Protein AF-A0A1Y1W650-F1 (afdb_monomer)

Foldseek 3Di:
DLQVVLVVCCVQQNLLVSLLVLLVQLLVLLVLVVPPDDDPVNVVVSCVSNVSSVVSNLVSQLRNQCVVVHVVCSVVSNVVVVVVVVVCCVVLVVVLVCCCVPVVVVPRSVSSSVVVSVVSVVVSVVSVVVCCVVDVDPGDRD

Solvent-accessible surface area (backbone atoms only — not comparable to full-atom values): 7534 Å² total; per-residue (Å²): 110,29,48,60,56,39,53,56,40,21,74,75,63,33,33,59,56,36,36,52,53,32,42,45,52,29,27,55,40,49,52,56,74,69,48,92,77,75,43,72,67,56,52,52,54,35,52,54,52,33,51,29,22,56,54,20,40,61,64,26,49,45,49,32,46,28,72,72,68,36,74,94,42,33,69,59,52,44,48,50,52,56,50,49,50,56,53,48,48,66,51,48,54,58,50,42,50,49,42,21,51,72,76,20,70,67,75,41,58,63,64,39,53,50,52,52,35,51,52,37,44,50,51,40,50,51,53,50,51,50,46,51,70,77,32,89,55,95,72,74,79,129

Secondary structure (DSSP, 8-state):
-HHHHHHHHHHHH-HHHHHHHHHHHHHHHHHHTT-S---HHHHHHHHHHHHHHHHHHHHHHHHHHHHHH-GGGHHHHHHHHHHHHHHHHHHHHHHHHHHHHHTSTTT--HHHHHHHHHHHHHHHHHHHHHHHHH-SSS----

Sequence (142 aa):
MGQFVAGYAADVVGPVNSLLLFTFISTLSNAILFVPTLTFHSLLAYACLCGMSIGAADPLAVMAGVTQFGRSRAASTTGMMYGSVGFLVLITAPSARVVLSTIGGGENYRPVYVMIVVMFAMSTLFLLALRLRISRQLVVRA

Organism: NCBI:txid61395

InterPro domains:
  IPR020846 Major facilitator superfamily domain [PS50850] (1-142)
  IPR036259 MFS transporter superfamily [G3DSA:1.20.1250.20] (1-137)
  IPR036259 MFS transporter superfamily [SSF103473] (2-134)

Mean predicted aligned error: 5.9 Å

Structure (mmCIF, N/CA/C/O backbone):
data_AF-A0A1Y1W650-F1
#
_entry.id   AF-A0A1Y1W650-F1
#
loop_
_atom_site.group_PDB
_atom_site.id
_atom_site.type_symbol
_atom_site.label_atom_id
_atom_site.label_alt_id
_atom_site.label_comp_id
_atom_site.label_asym_id
_atom_site.label_entity_id
_atom_site.label_seq_id
_atom_site.pdbx_PDB_ins_code
_atom_site.Cartn_x
_atom_site.Cartn_y
_atom_site.Cartn_z
_atom_site.occupancy
_atom_site.B_iso_or_equiv
_atom_site.auth_seq_id
_atom_site.auth_comp_id
_atom_site.auth_asym_id
_atom_site.auth_atom_id
_atom_site.pdbx_PDB_model_num
ATOM 1 N N . MET A 1 1 ? -16.090 0.912 -7.184 1.00 70.88 1 MET A N 1
ATOM 2 C CA . MET A 1 1 ? -16.203 -0.538 -6.894 1.00 70.88 1 MET A CA 1
ATOM 3 C C . MET A 1 1 ? -15.349 -0.944 -5.695 1.00 70.88 1 MET A C 1
ATOM 5 O O . MET A 1 1 ? -15.933 -1.381 -4.716 1.00 70.88 1 MET A O 1
ATOM 9 N N . GLY A 1 2 ? -14.022 -0.730 -5.707 1.00 80.56 2 GLY A N 1
ATOM 10 C CA . GLY A 1 2 ? -13.128 -1.140 -4.603 1.00 80.56 2 GLY A CA 1
ATOM 11 C C . GLY A 1 2 ? -13.570 -0.690 -3.202 1.00 80.56 2 GLY A C 1
ATOM 12 O O . GLY A 1 2 ? -13.583 -1.498 -2.285 1.00 80.56 2 GLY A O 1
ATOM 13 N N . GLN A 1 3 ? -14.053 0.548 -3.059 1.00 87.00 3 GLN A N 1
ATOM 14 C CA . GLN A 1 3 ? -14.547 1.086 -1.782 1.00 87.00 3 GLN A CA 1
ATOM 15 C C . GLN A 1 3 ? -15.745 0.318 -1.194 1.00 87.00 3 GLN A C 1
ATOM 17 O O . GLN A 1 3 ? -15.802 0.109 0.014 1.00 87.00 3 GLN A O 1
ATOM 22 N N . PHE A 1 4 ? -16.685 -0.137 -2.031 1.00 88.31 4 PHE A N 1
ATOM 23 C CA . PHE A 1 4 ? -17.846 -0.906 -1.566 1.00 88.31 4 PHE A CA 1
ATOM 24 C C . PHE A 1 4 ? -17.439 -2.308 -1.110 1.00 88.31 4 PHE A C 1
ATOM 26 O O . PHE A 1 4 ? -17.867 -2.761 -0.052 1.00 88.31 4 PHE A O 1
ATOM 33 N N . VAL A 1 5 ? -16.565 -2.968 -1.880 1.00 86.81 5 VAL A N 1
ATOM 34 C CA . VAL A 1 5 ? -16.021 -4.289 -1.523 1.00 86.81 5 VAL A CA 1
ATOM 35 C C . VAL A 1 5 ? -15.213 -4.199 -0.230 1.00 86.81 5 VAL A C 1
ATOM 37 O O . VAL A 1 5 ? -15.315 -5.071 0.626 1.00 86.81 5 VAL A O 1
ATOM 40 N N . ALA A 1 6 ? -14.451 -3.119 -0.064 1.00 88.31 6 ALA A N 1
ATOM 41 C CA . ALA A 1 6 ? -13.685 -2.836 1.138 1.00 88.31 6 ALA A CA 1
ATOM 42 C C . ALA A 1 6 ? -14.573 -2.647 2.372 1.00 88.31 6 ALA A C 1
ATOM 44 O O . ALA A 1 6 ? -14.274 -3.217 3.416 1.00 88.31 6 ALA A O 1
ATOM 45 N N . GLY A 1 7 ? -15.672 -1.894 2.243 1.00 88.12 7 GLY A N 1
ATOM 46 C CA . GLY A 1 7 ? -16.657 -1.730 3.314 1.00 88.12 7 GLY A CA 1
ATOM 47 C C . GLY A 1 7 ? -17.262 -3.066 3.737 1.00 88.12 7 GLY A C 1
ATOM 48 O O . GLY A 1 7 ? -17.187 -3.428 4.905 1.00 88.12 7 GLY A O 1
ATOM 49 N N . TYR A 1 8 ? -17.737 -3.858 2.772 1.00 90.44 8 TYR A N 1
ATOM 50 C CA . TYR A 1 8 ? -18.289 -5.183 3.059 1.00 90.44 8 TYR A CA 1
ATOM 51 C C . TYR A 1 8 ? -17.256 -6.128 3.700 1.00 90.44 8 TYR A C 1
ATOM 53 O O . TYR A 1 8 ? -17.554 -6.824 4.667 1.00 90.44 8 TYR A O 1
ATOM 61 N N . ALA A 1 9 ? -16.013 -6.136 3.207 1.00 87.62 9 ALA A N 1
ATOM 62 C CA . ALA A 1 9 ? -14.937 -6.926 3.803 1.00 87.62 9 ALA A CA 1
ATOM 63 C C . ALA A 1 9 ? -14.616 -6.478 5.240 1.00 87.62 9 ALA A C 1
ATOM 65 O O . ALA A 1 9 ? -14.382 -7.325 6.108 1.00 87.62 9 ALA A O 1
ATOM 66 N N . ALA A 1 10 ? -14.645 -5.167 5.506 1.00 89.69 10 ALA A N 1
ATOM 67 C CA . ALA A 1 10 ? -14.428 -4.611 6.837 1.00 89.69 10 ALA A CA 1
ATOM 68 C C . ALA A 1 10 ? -15.505 -5.050 7.831 1.00 89.69 10 ALA A C 1
ATOM 70 O O . ALA A 1 10 ? -15.161 -5.314 8.982 1.00 89.69 10 ALA A O 1
ATOM 71 N N . ASP A 1 11 ? -16.754 -5.186 7.388 1.00 90.50 11 ASP A N 1
ATOM 72 C CA . ASP A 1 11 ? -17.851 -5.676 8.226 1.00 90.50 11 ASP A CA 1
ATOM 73 C C . ASP A 1 11 ? -17.679 -7.161 8.591 1.00 90.50 11 ASP A C 1
ATOM 75 O O . ASP A 1 11 ? -18.004 -7.563 9.706 1.00 90.50 11 ASP A O 1
ATOM 79 N N . VAL A 1 12 ? -17.123 -7.980 7.687 1.00 91.38 12 VAL A N 1
ATOM 80 C CA . VAL A 1 12 ? -16.956 -9.433 7.901 1.00 91.38 12 VAL A CA 1
ATOM 81 C C . VAL A 1 12 ? -15.678 -9.779 8.673 1.00 91.38 12 VAL A C 1
ATOM 83 O O . VAL A 1 12 ? -15.701 -10.611 9.577 1.0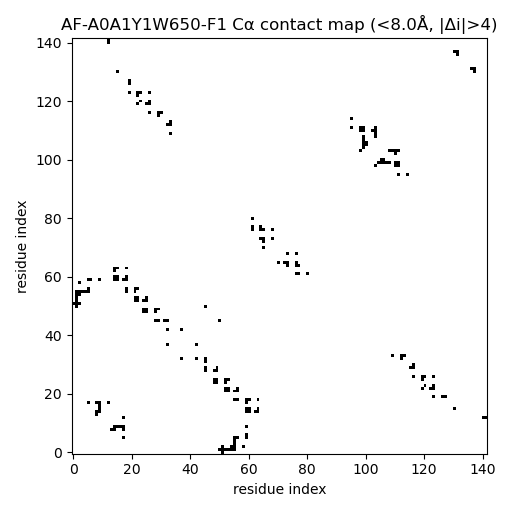0 91.38 12 VAL A O 1
ATOM 86 N N . VAL A 1 13 ? -14.537 -9.188 8.305 1.00 88.31 13 VAL A N 1
ATOM 87 C CA . VAL A 1 13 ? -13.201 -9.587 8.806 1.00 88.31 13 VAL A CA 1
ATOM 88 C C . VAL A 1 13 ? -12.605 -8.540 9.757 1.00 88.31 13 VAL A C 1
ATOM 90 O O . VAL A 1 13 ? -11.582 -8.778 10.408 1.00 88.31 13 VAL A O 1
ATOM 93 N N . GLY 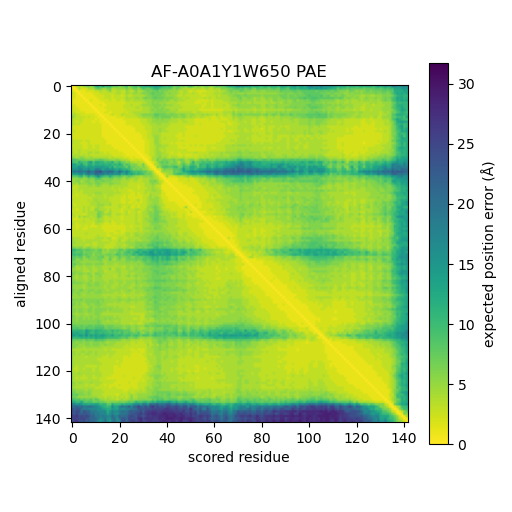A 1 14 ? -13.229 -7.368 9.848 1.00 89.06 14 GLY A N 1
ATOM 94 C CA . GLY A 1 14 ? -12.728 -6.202 10.561 1.00 89.06 14 GLY A CA 1
ATOM 95 C C . GLY A 1 14 ? -11.914 -5.264 9.655 1.00 89.06 14 GLY A C 1
ATOM 96 O O . GLY A 1 14 ? -11.258 -5.708 8.702 1.00 89.06 14 GLY A O 1
ATOM 97 N N . PRO A 1 15 ? -11.888 -3.955 9.964 1.00 88.75 15 PRO A N 1
ATOM 98 C CA . PRO A 1 15 ? -11.264 -2.942 9.112 1.00 88.75 15 PRO A CA 1
ATOM 99 C C . PRO A 1 15 ? -9.744 -3.111 8.998 1.00 88.75 15 PRO A C 1
ATOM 101 O O . PRO A 1 15 ? -9.186 -2.949 7.919 1.00 88.75 15 PRO A O 1
ATOM 104 N N . VAL A 1 16 ? -9.066 -3.507 10.083 1.00 87.56 16 VAL A N 1
ATOM 105 C CA . VAL A 1 16 ? -7.600 -3.685 10.101 1.00 87.56 16 VAL A CA 1
ATOM 106 C C . VAL A 1 16 ? -7.159 -4.894 9.269 1.00 87.56 16 VAL A C 1
ATOM 108 O O . VAL A 1 16 ? -6.193 -4.807 8.516 1.00 87.56 16 VAL A O 1
ATOM 111 N N . ASN A 1 17 ? -7.864 -6.023 9.388 1.00 89.38 17 ASN A N 1
ATOM 112 C CA . ASN A 1 17 ? -7.555 -7.225 8.609 1.00 89.38 17 ASN A CA 1
ATOM 113 C C . ASN A 1 17 ? -7.843 -7.000 7.121 1.00 89.38 17 ASN A C 1
ATOM 115 O O . ASN A 1 17 ? -7.057 -7.412 6.271 1.00 89.38 17 ASN A O 1
ATOM 119 N N . SER A 1 18 ? -8.941 -6.304 6.818 1.00 91.06 18 SER A N 1
ATOM 120 C CA . SER A 1 18 ? -9.290 -5.926 5.449 1.00 91.06 18 SER A CA 1
ATOM 121 C C . SER A 1 18 ? -8.240 -4.999 4.852 1.00 91.06 18 SER A C 1
ATOM 123 O O . SER A 1 18 ? -7.784 -5.245 3.740 1.00 91.06 18 SER A O 1
ATOM 125 N N . LEU A 1 19 ? -7.780 -3.994 5.607 1.00 90.88 19 LEU A N 1
ATOM 126 C CA . LEU A 1 19 ? -6.694 -3.111 5.181 1.00 90.88 19 LEU A CA 1
ATOM 127 C C . LEU A 1 19 ? -5.443 -3.919 4.817 1.00 90.88 19 LEU A C 1
ATOM 129 O O . LEU A 1 19 ? -4.924 -3.762 3.719 1.00 90.88 19 LEU A O 1
ATOM 133 N N . LEU A 1 20 ? -5.014 -4.838 5.688 1.00 91.19 20 LEU A N 1
ATOM 134 C CA . LEU A 1 20 ? -3.848 -5.690 5.441 1.00 91.19 20 LEU A CA 1
ATOM 135 C C . LEU A 1 20 ? -4.016 -6.546 4.178 1.00 91.19 20 LEU A C 1
ATOM 137 O O . LEU A 1 20 ? -3.096 -6.618 3.364 1.00 91.19 20 LEU A O 1
ATOM 141 N N . LEU A 1 21 ? -5.189 -7.155 3.988 1.00 91.75 21 LEU A N 1
ATOM 142 C CA . LEU A 1 21 ? -5.491 -7.987 2.822 1.00 91.75 21 LEU A CA 1
ATOM 143 C C . LEU A 1 21 ? -5.443 -7.173 1.523 1.00 91.75 21 LEU A C 1
ATOM 145 O O . LEU A 1 21 ? -4.783 -7.583 0.569 1.00 91.75 21 LEU A O 1
ATOM 149 N N . PHE A 1 22 ? -6.074 -5.998 1.486 1.00 92.19 22 PHE A N 1
ATOM 150 C CA . PHE A 1 22 ? -6.051 -5.134 0.305 1.00 92.19 22 PHE A CA 1
ATOM 151 C C . PHE A 1 22 ? -4.661 -4.553 0.032 1.00 92.19 22 PHE A C 1
ATOM 153 O O . PHE A 1 22 ? -4.255 -4.495 -1.129 1.00 92.19 22 PHE A O 1
ATOM 160 N N . THR A 1 23 ? -3.892 -4.186 1.062 1.00 91.56 23 THR A N 1
ATOM 161 C CA . THR A 1 23 ? -2.498 -3.752 0.882 1.00 91.56 23 THR A CA 1
ATOM 162 C C . THR A 1 23 ? -1.633 -4.890 0.343 1.00 91.56 23 THR A C 1
ATOM 164 O O . THR A 1 23 ? -0.861 -4.667 -0.586 1.00 91.56 23 THR A O 1
ATOM 167 N N . PHE A 1 24 ? -1.805 -6.121 0.831 1.00 91.69 24 PHE A N 1
ATOM 168 C CA . PHE A 1 24 ? -1.086 -7.290 0.317 1.00 91.69 24 PHE A CA 1
ATOM 169 C C . PHE A 1 24 ? -1.434 -7.589 -1.149 1.00 91.69 24 PHE A C 1
ATOM 171 O O . PHE A 1 24 ? -0.531 -7.774 -1.965 1.00 91.69 24 PHE A O 1
ATO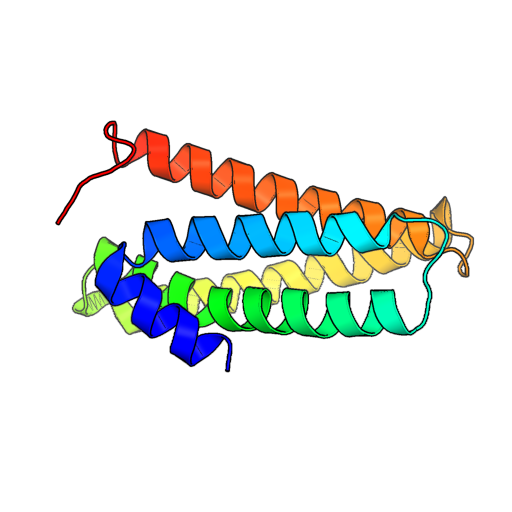M 178 N N . ILE A 1 25 ? -2.722 -7.554 -1.515 1.00 91.94 25 ILE A N 1
ATOM 179 C CA . ILE A 1 25 ? -3.165 -7.687 -2.914 1.00 91.94 25 ILE A CA 1
ATOM 180 C C . ILE A 1 25 ? -2.574 -6.571 -3.777 1.00 91.94 25 ILE A C 1
ATOM 182 O O . ILE A 1 25 ? -2.125 -6.837 -4.891 1.00 91.94 25 ILE A O 1
ATOM 186 N N . SER A 1 26 ? -2.523 -5.337 -3.269 1.00 90.44 26 SER A N 1
ATOM 187 C CA . SER A 1 26 ? -1.904 -4.211 -3.972 1.00 90.44 26 SER A CA 1
ATOM 188 C C . SER A 1 26 ? -0.416 -4.458 -4.215 1.00 90.44 26 SER A C 1
ATOM 190 O O . SER A 1 26 ? 0.066 -4.250 -5.327 1.00 90.44 26 SER A O 1
ATOM 192 N N . THR A 1 27 ? 0.314 -4.956 -3.216 1.00 91.25 27 THR A N 1
ATOM 193 C CA . THR A 1 27 ? 1.738 -5.301 -3.336 1.00 91.25 27 THR A CA 1
ATOM 194 C C . THR A 1 27 ? 1.962 -6.390 -4.384 1.00 91.25 27 THR A C 1
ATOM 196 O O . THR A 1 27 ? 2.801 -6.220 -5.268 1.00 91.25 27 THR A O 1
ATOM 199 N N . LEU A 1 28 ? 1.176 -7.473 -4.346 1.00 90.31 28 LEU A N 1
ATOM 200 C CA . LEU A 1 28 ? 1.241 -8.539 -5.351 1.00 90.31 28 LEU A CA 1
ATOM 201 C C . LEU A 1 28 ? 0.909 -8.020 -6.753 1.00 90.31 28 LEU A C 1
ATOM 203 O O . LEU A 1 28 ? 1.607 -8.344 -7.709 1.00 90.31 28 LEU A O 1
ATOM 207 N N . SER A 1 29 ? -0.107 -7.166 -6.873 1.00 89.69 29 SER A N 1
ATOM 208 C CA . SER A 1 29 ? -0.504 -6.570 -8.152 1.00 89.69 29 SER A CA 1
ATOM 209 C C . SER A 1 29 ? 0.600 -5.684 -8.728 1.00 89.69 29 SER A C 1
ATOM 211 O O . SER A 1 29 ? 0.879 -5.746 -9.921 1.00 89.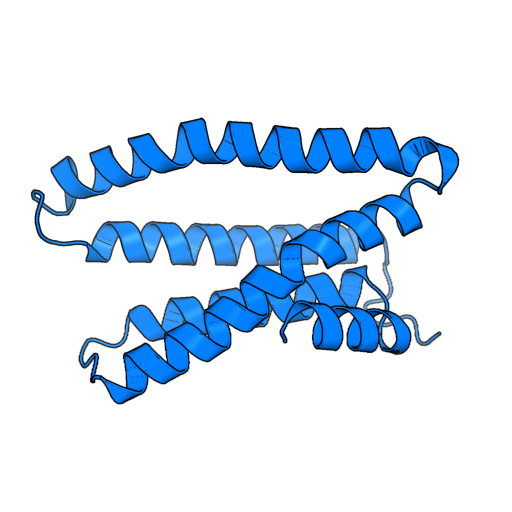69 29 SER A O 1
ATOM 213 N N . ASN A 1 30 ? 1.285 -4.904 -7.888 1.00 87.88 30 ASN A N 1
ATOM 214 C CA . ASN A 1 30 ? 2.429 -4.097 -8.315 1.00 87.88 30 ASN A CA 1
ATOM 215 C C . ASN A 1 30 ? 3.646 -4.958 -8.688 1.00 87.88 30 ASN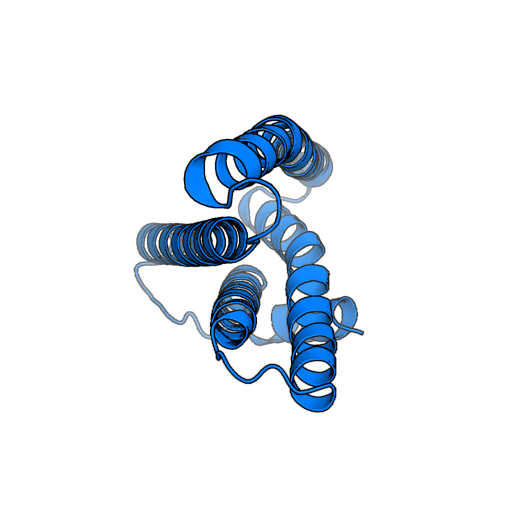 A C 1
ATOM 217 O O . ASN A 1 30 ? 4.400 -4.578 -9.578 1.00 87.88 30 ASN A O 1
ATOM 221 N N . ALA A 1 31 ? 3.822 -6.138 -8.089 1.00 86.25 31 ALA A N 1
ATOM 222 C CA . ALA A 1 31 ? 4.877 -7.066 -8.495 1.00 86.25 31 ALA A CA 1
ATOM 223 C C . ALA A 1 31 ? 4.658 -7.632 -9.916 1.00 86.25 31 ALA A C 1
ATOM 225 O O . ALA A 1 31 ? 5.631 -7.919 -10.611 1.00 86.25 31 ALA A O 1
ATOM 226 N N . ILE A 1 32 ? 3.406 -7.722 -10.392 1.00 80.38 32 ILE A N 1
ATOM 227 C CA . ILE A 1 32 ? 3.080 -8.163 -11.765 1.00 80.38 32 ILE A CA 1
ATOM 228 C C . ILE A 1 32 ? 3.649 -7.198 -12.818 1.00 80.38 32 ILE A C 1
ATOM 230 O O . ILE A 1 32 ? 4.028 -7.641 -13.901 1.00 80.38 32 ILE A O 1
ATOM 234 N N . LEU A 1 33 ? 3.800 -5.903 -12.504 1.00 70.56 33 LEU A N 1
ATOM 235 C CA . LEU A 1 33 ? 4.432 -4.933 -13.413 1.00 70.56 33 LEU A CA 1
ATOM 236 C C . LEU A 1 33 ? 5.896 -5.263 -13.735 1.00 70.56 33 LEU A C 1
ATOM 238 O O . LEU A 1 33 ? 6.449 -4.722 -14.691 1.00 70.56 33 LEU A O 1
ATOM 242 N N . PHE A 1 34 ? 6.531 -6.143 -12.959 1.00 70.50 34 PHE A N 1
ATOM 243 C CA . PHE A 1 34 ? 7.902 -6.575 -13.201 1.00 70.50 34 PHE A CA 1
ATOM 244 C C . PHE A 1 34 ? 8.016 -7.667 -14.274 1.00 70.50 34 PHE A C 1
ATOM 246 O O . PHE A 1 34 ? 9.127 -8.005 -14.685 1.00 70.50 34 PHE A O 1
ATOM 253 N N . VAL A 1 35 ? 6.893 -8.220 -14.750 1.00 69.69 35 VAL A N 1
ATOM 254 C CA . VAL A 1 35 ? 6.901 -9.230 -15.811 1.00 69.69 35 VAL A CA 1
ATOM 255 C C . VAL A 1 35 ? 7.339 -8.561 -17.124 1.00 69.69 35 VAL A C 1
ATOM 257 O O . VAL A 1 35 ? 6.643 -7.678 -17.619 1.00 69.69 35 VAL A O 1
ATOM 260 N N . PRO A 1 36 ? 8.477 -8.966 -17.723 1.00 60.31 36 PRO A N 1
ATOM 261 C CA . PRO A 1 36 ? 9.088 -8.261 -18.855 1.00 60.31 36 PRO A CA 1
ATOM 262 C C . PRO A 1 36 ? 8.248 -8.282 -20.143 1.00 60.31 36 PRO A C 1
ATOM 264 O O . PRO A 1 36 ? 8.546 -7.543 -21.077 1.00 60.31 36 PRO A O 1
ATOM 267 N N . THR A 1 37 ? 7.187 -9.087 -20.195 1.00 62.50 37 THR A N 1
ATOM 268 C CA . THR A 1 37 ? 6.238 -9.174 -21.308 1.00 62.50 37 THR A CA 1
ATOM 269 C C . THR A 1 37 ? 4.905 -8.523 -20.930 1.00 62.50 37 THR A C 1
ATOM 271 O O . THR A 1 37 ? 3.901 -9.209 -20.722 1.00 62.50 37 THR A O 1
ATOM 274 N N . LEU A 1 38 ? 4.887 -7.194 -20.819 1.00 68.94 38 LEU A N 1
ATOM 275 C CA . LEU A 1 38 ? 3.649 -6.442 -20.601 1.00 68.94 38 LEU A CA 1
ATOM 276 C C . LEU A 1 38 ? 2.825 -6.433 -21.893 1.00 68.94 38 LEU A C 1
ATOM 278 O O . LEU A 1 38 ? 3.038 -5.631 -22.797 1.00 68.94 38 LEU A O 1
ATOM 282 N N . THR A 1 39 ? 1.876 -7.357 -21.988 1.00 84.88 39 THR A N 1
ATOM 283 C CA . THR A 1 39 ? 0.819 -7.317 -23.002 1.00 84.88 39 THR A CA 1
ATOM 284 C C . THR A 1 39 ? -0.284 -6.353 -22.562 1.00 84.88 39 THR A C 1
ATOM 286 O O . THR A 1 39 ? -0.487 -6.139 -21.364 1.00 84.88 39 THR A O 1
ATOM 289 N N . PHE A 1 40 ? -1.054 -5.809 -23.505 1.00 84.69 40 PHE A N 1
ATOM 290 C CA . PHE A 1 40 ? -2.209 -4.954 -23.193 1.00 84.69 40 PHE A CA 1
ATOM 291 C C . PHE A 1 40 ? -3.155 -5.588 -22.154 1.00 84.69 40 PHE A C 1
ATOM 293 O O . PHE A 1 40 ? -3.575 -4.932 -21.205 1.00 84.69 40 PHE A O 1
ATOM 300 N N . HIS A 1 41 ? -3.404 -6.896 -22.270 1.00 86.44 41 HIS A N 1
ATOM 301 C CA . HIS A 1 41 ? -4.224 -7.657 -21.324 1.00 86.44 41 HIS A CA 1
ATOM 302 C C . HIS A 1 41 ? -3.650 -7.655 -19.900 1.00 86.44 41 HIS A C 1
ATOM 304 O O . HIS A 1 41 ? -4.398 -7.491 -18.938 1.00 86.44 41 HIS A O 1
ATOM 310 N N . SER A 1 42 ? -2.327 -7.790 -19.752 1.00 83.75 42 SER A N 1
ATOM 311 C CA . SER A 1 42 ? -1.671 -7.742 -18.438 1.00 83.75 42 SER A CA 1
ATOM 312 C C . SER A 1 42 ? -1.748 -6.355 -17.791 1.00 83.75 42 SER A C 1
ATOM 314 O O . SER A 1 42 ? -1.979 -6.258 -16.588 1.00 83.75 42 SER A O 1
ATOM 316 N N . LEU A 1 43 ? -1.654 -5.285 -18.588 1.00 84.56 43 LEU A N 1
ATOM 317 C CA . LEU A 1 43 ? -1.822 -3.908 -18.114 1.00 84.56 43 LEU A CA 1
ATOM 318 C C . LEU A 1 43 ? -3.266 -3.619 -17.695 1.00 84.56 43 LEU A C 1
ATOM 320 O O . LEU A 1 43 ? -3.484 -2.967 -16.676 1.00 84.56 43 LEU A O 1
ATOM 324 N N . LEU A 1 44 ? -4.248 -4.137 -18.438 1.00 88.31 44 LEU A N 1
ATOM 325 C CA . LEU A 1 44 ? -5.661 -4.008 -18.087 1.00 88.31 44 LEU A CA 1
ATOM 326 C C . LEU A 1 44 ? -5.978 -4.739 -16.775 1.00 88.31 44 LEU A C 1
ATOM 328 O O . LEU A 1 44 ? -6.578 -4.156 -15.873 1.00 88.31 44 LEU A O 1
ATOM 332 N N . ALA A 1 45 ? -5.522 -5.988 -16.638 1.00 86.44 45 ALA A N 1
ATOM 333 C CA . ALA A 1 45 ? -5.684 -6.762 -15.410 1.00 86.44 45 ALA A CA 1
ATOM 334 C C . ALA A 1 45 ? -5.013 -6.070 -14.212 1.00 86.44 45 ALA A C 1
ATOM 336 O O . ALA A 1 45 ? -5.620 -5.955 -13.145 1.00 86.44 45 ALA A O 1
ATOM 337 N N . TYR A 1 46 ? -3.801 -5.542 -14.409 1.00 87.44 46 TYR A N 1
ATOM 338 C CA . TYR A 1 46 ? -3.105 -4.727 -13.417 1.00 87.44 46 TYR A CA 1
ATOM 339 C C . TYR A 1 46 ? -3.927 -3.498 -13.009 1.00 87.44 46 TYR A C 1
ATOM 341 O O . TYR A 1 46 ? -4.140 -3.283 -11.818 1.00 87.44 46 TYR A O 1
ATOM 349 N N . ALA A 1 47 ? -4.424 -2.713 -13.968 1.00 88.50 47 ALA A N 1
ATOM 350 C CA . ALA A 1 47 ? -5.184 -1.497 -13.686 1.00 88.50 47 ALA A CA 1
ATOM 351 C C . ALA A 1 47 ? -6.462 -1.792 -12.887 1.00 88.50 47 ALA A C 1
ATOM 353 O O . ALA A 1 47 ? -6.778 -1.068 -11.942 1.00 88.50 47 ALA A O 1
ATOM 354 N N . CYS A 1 48 ? -7.165 -2.881 -13.209 1.00 89.19 48 CYS A N 1
ATOM 355 C CA . CYS A 1 48 ? -8.339 -3.314 -12.458 1.00 89.19 48 CYS A CA 1
ATOM 356 C C . CYS A 1 48 ? -7.983 -3.736 -11.026 1.00 89.19 48 CYS A C 1
ATOM 358 O O . CYS A 1 48 ? -8.605 -3.252 -10.080 1.00 89.19 48 CYS A O 1
ATOM 360 N N . LEU A 1 49 ? -6.988 -4.610 -10.850 1.00 88.44 49 LEU A N 1
ATOM 361 C CA . LEU A 1 49 ? -6.595 -5.113 -9.529 1.00 88.44 49 LEU A CA 1
ATOM 362 C C . LEU A 1 49 ? -6.033 -4.000 -8.642 1.00 88.44 49 LEU A C 1
ATOM 364 O O . LEU A 1 49 ? -6.522 -3.793 -7.533 1.00 88.44 49 LEU A O 1
ATOM 368 N N . CYS A 1 50 ? -5.066 -3.247 -9.164 1.00 88.00 50 CYS A N 1
ATOM 369 C CA . CYS A 1 50 ? -4.407 -2.152 -8.463 1.00 88.00 50 CYS A CA 1
ATOM 370 C C . CYS A 1 50 ? -5.386 -1.004 -8.169 1.00 88.00 50 CYS A C 1
ATOM 372 O O . CYS A 1 50 ? -5.427 -0.484 -7.055 1.00 88.00 50 CYS A O 1
ATOM 374 N N . GLY A 1 51 ? -6.247 -0.647 -9.129 1.00 87.50 51 GLY A N 1
ATOM 375 C CA . GLY A 1 51 ? -7.262 0.391 -8.942 1.00 87.50 51 GLY A CA 1
ATOM 376 C C . GLY A 1 51 ? -8.287 0.028 -7.865 1.00 87.50 51 GLY A C 1
ATOM 377 O O . GLY A 1 51 ? -8.667 0.877 -7.057 1.00 87.50 51 GLY A O 1
ATOM 378 N N . MET A 1 52 ? -8.705 -1.240 -7.799 1.00 88.69 52 MET A N 1
ATOM 379 C CA . MET A 1 52 ? -9.587 -1.713 -6.730 1.00 88.69 52 MET A CA 1
ATOM 380 C C . MET A 1 52 ? -8.890 -1.727 -5.367 1.00 88.69 52 MET A C 1
ATOM 382 O O . MET A 1 52 ? -9.496 -1.285 -4.391 1.00 88.69 52 MET A O 1
ATOM 386 N N . SER A 1 53 ? -7.645 -2.206 -5.289 1.00 88.50 53 SER A N 1
ATOM 387 C CA . SER A 1 53 ? -6.922 -2.341 -4.020 1.00 88.50 53 SER A CA 1
ATOM 388 C C . SER A 1 53 ? -6.484 -1.003 -3.434 1.00 88.50 53 SER A C 1
ATOM 390 O O . SER A 1 53 ? -6.659 -0.780 -2.238 1.00 88.50 53 SER A O 1
ATOM 392 N N . ILE A 1 54 ? -5.971 -0.088 -4.259 1.00 87.19 54 ILE A N 1
ATOM 393 C CA . ILE A 1 54 ? -5.583 1.256 -3.810 1.00 87.19 54 ILE A CA 1
ATOM 394 C C . ILE A 1 54 ? -6.828 2.046 -3.404 1.00 87.19 54 ILE A C 1
ATOM 396 O O . ILE A 1 54 ? -6.858 2.618 -2.319 1.00 87.19 54 ILE A O 1
ATOM 400 N N . GLY A 1 55 ? -7.895 2.002 -4.210 1.00 86.31 55 GLY A N 1
ATOM 401 C CA . GLY A 1 55 ? -9.146 2.693 -3.885 1.00 86.31 55 GLY A CA 1
ATOM 402 C C . GLY A 1 55 ? -9.830 2.181 -2.610 1.00 86.31 55 GLY A C 1
ATOM 403 O O . GLY A 1 55 ? -10.636 2.900 -2.024 1.00 86.31 55 GLY A O 1
ATOM 404 N N . ALA A 1 56 ? -9.524 0.955 -2.177 1.00 88.31 56 ALA A N 1
ATOM 405 C CA . ALA A 1 56 ? -9.984 0.379 -0.916 1.00 88.31 56 ALA A CA 1
ATOM 406 C C . ALA A 1 56 ? -9.160 0.838 0.302 1.00 88.31 56 ALA A C 1
ATOM 408 O O . ALA A 1 56 ? -9.702 0.906 1.404 1.00 88.31 56 ALA A O 1
ATOM 409 N N . ALA A 1 57 ? -7.872 1.147 0.125 1.00 87.00 57 ALA A N 1
ATOM 410 C CA . ALA A 1 57 ? -6.947 1.400 1.229 1.00 87.00 57 ALA A CA 1
ATOM 411 C C . ALA A 1 57 ? -7.285 2.678 2.015 1.00 87.00 57 ALA A C 1
ATOM 413 O O . ALA A 1 57 ? -7.292 2.643 3.244 1.00 87.00 57 ALA A O 1
ATOM 414 N N . ASP A 1 58 ? -7.630 3.769 1.327 1.00 86.56 58 ASP A N 1
ATOM 415 C CA . ASP A 1 58 ? -7.920 5.066 1.955 1.00 86.56 58 ASP A CA 1
ATOM 416 C C . ASP A 1 58 ? -9.084 5.011 2.965 1.00 86.56 58 ASP A C 1
ATOM 418 O O . ASP A 1 58 ? -8.879 5.340 4.140 1.00 86.56 58 ASP A O 1
ATOM 422 N N . PRO A 1 59 ? -10.302 4.558 2.593 1.00 88.75 59 PRO A N 1
ATOM 423 C CA . PRO A 1 59 ? -11.407 4.492 3.548 1.00 88.75 59 PRO A CA 1
ATOM 424 C C . PRO A 1 59 ? -11.167 3.448 4.644 1.00 88.75 59 PRO A C 1
ATOM 426 O O . PRO A 1 59 ? -11.581 3.661 5.785 1.00 88.75 59 PRO A O 1
ATOM 429 N N . LEU A 1 60 ? -10.481 2.341 4.338 1.00 89.00 60 LEU A N 1
ATOM 430 C CA . LEU A 1 60 ? -10.144 1.318 5.330 1.00 89.00 60 LEU A CA 1
ATOM 431 C C . LEU A 1 60 ? -9.149 1.827 6.369 1.00 89.00 60 LEU A C 1
ATOM 433 O O . LEU A 1 60 ? -9.310 1.522 7.548 1.00 89.00 60 LEU A O 1
ATOM 437 N N . ALA A 1 61 ? -8.153 2.616 5.961 1.00 87.44 61 ALA A N 1
ATOM 438 C CA . ALA A 1 61 ? -7.200 3.230 6.876 1.00 87.44 61 ALA A CA 1
ATOM 439 C C . ALA A 1 61 ? -7.924 4.165 7.848 1.00 87.44 61 ALA A C 1
ATOM 441 O O . ALA A 1 61 ? -7.760 4.032 9.062 1.00 87.44 61 ALA A O 1
ATOM 442 N N . VAL A 1 62 ? -8.808 5.029 7.337 1.00 88.56 62 VAL A N 1
ATOM 443 C CA . VAL A 1 62 ? -9.615 5.928 8.174 1.00 88.56 62 VAL A CA 1
ATOM 444 C C . VAL A 1 62 ? -10.508 5.133 9.127 1.00 88.56 62 VAL A C 1
ATOM 446 O O . VAL A 1 62 ? -10.493 5.389 10.330 1.00 88.56 62 VAL A O 1
ATOM 449 N N . MET A 1 63 ? -11.234 4.125 8.639 1.00 87.56 63 MET A N 1
ATOM 450 C CA . MET A 1 63 ? -12.085 3.281 9.485 1.00 87.56 63 MET A CA 1
ATOM 451 C C . MET A 1 63 ? -11.284 2.519 10.550 1.00 87.56 63 MET A C 1
ATOM 453 O O . MET A 1 63 ? -11.685 2.482 11.715 1.00 87.56 63 MET A O 1
ATOM 457 N N . ALA A 1 64 ? -10.126 1.960 10.200 1.00 87.06 64 ALA A N 1
ATOM 458 C CA . ALA A 1 64 ? -9.221 1.318 11.151 1.00 87.06 64 ALA A CA 1
ATOM 459 C C . ALA A 1 64 ? -8.739 2.307 12.227 1.00 87.06 64 ALA A C 1
ATOM 461 O O . ALA A 1 64 ? -8.745 1.983 13.412 1.00 87.06 64 ALA A O 1
ATOM 462 N N . GLY A 1 65 ? -8.404 3.540 11.842 1.00 85.12 65 GLY A N 1
ATOM 463 C CA . GLY A 1 65 ? -8.038 4.596 12.783 1.00 85.12 65 GLY A CA 1
ATOM 464 C C . GLY A 1 65 ? -9.184 4.966 13.727 1.00 85.12 65 GLY A C 1
ATOM 465 O O . GLY A 1 65 ? -9.005 4.992 14.943 1.00 85.12 65 GLY A O 1
ATOM 466 N N . VAL A 1 66 ? -10.384 5.203 13.198 1.00 86.81 66 VAL A N 1
ATOM 467 C CA . VAL A 1 66 ? -11.560 5.575 14.005 1.00 86.81 66 VAL A CA 1
ATOM 468 C C . VAL A 1 66 ? -11.966 4.455 14.965 1.00 86.81 66 VAL A C 1
ATOM 470 O O . VAL A 1 66 ? -12.319 4.732 16.113 1.00 86.81 66 VAL A O 1
ATOM 473 N N . THR A 1 67 ? -11.899 3.195 14.528 1.00 85.81 67 THR A N 1
ATOM 474 C CA . THR A 1 67 ? -12.209 2.041 15.389 1.00 85.81 67 THR A CA 1
ATOM 475 C C . THR A 1 67 ? -11.188 1.844 16.510 1.00 85.81 67 THR A C 1
ATOM 477 O O . THR A 1 67 ? -11.576 1.414 17.592 1.00 85.81 67 THR A O 1
ATOM 480 N N . GLN A 1 68 ? -9.919 2.211 16.307 1.00 84.69 68 GLN A N 1
ATOM 481 C CA . GLN A 1 68 ? -8.876 2.099 17.334 1.00 84.69 68 GLN A CA 1
ATOM 482 C C . GLN A 1 68 ? -8.818 3.293 18.296 1.00 84.69 68 GLN A C 1
ATOM 484 O O . GLN A 1 68 ? -8.611 3.103 19.492 1.00 84.69 68 GLN A O 1
ATOM 489 N N . PHE A 1 69 ? -8.992 4.523 17.802 1.00 84.44 69 PHE A N 1
ATOM 490 C CA . PHE A 1 69 ? -8.825 5.750 18.599 1.00 84.44 69 PHE A CA 1
ATOM 491 C C . PHE A 1 69 ? -10.138 6.342 19.131 1.00 84.44 69 PHE A C 1
ATOM 493 O O . PHE A 1 69 ? -10.114 7.311 19.893 1.00 84.44 69 PHE A O 1
ATOM 500 N N . GLY A 1 70 ? -11.278 5.757 18.758 1.00 84.19 70 GLY A N 1
ATOM 501 C CA . GLY A 1 70 ? -12.606 6.189 19.177 1.00 84.19 70 GLY A CA 1
ATOM 502 C C . GLY A 1 70 ? -13.190 7.310 18.310 1.00 84.19 70 GLY A C 1
ATOM 503 O O . GLY A 1 70 ? -12.487 8.132 17.718 1.00 84.19 70 GLY A O 1
ATOM 504 N N . ARG A 1 71 ? -14.527 7.369 18.258 1.00 85.44 71 ARG A N 1
ATOM 505 C CA . ARG A 1 71 ? -15.273 8.293 17.381 1.00 85.44 71 ARG A CA 1
ATOM 506 C C . ARG A 1 71 ? -15.045 9.773 17.702 1.00 85.44 71 ARG A C 1
ATOM 508 O O . ARG A 1 71 ? -15.090 10.593 16.792 1.00 85.44 71 ARG A O 1
ATOM 515 N N . SER A 1 72 ? -14.747 10.119 18.957 1.00 87.75 72 SER A N 1
ATOM 516 C CA . SER A 1 72 ? -14.496 11.509 19.373 1.00 87.75 72 SER A CA 1
ATOM 517 C C . SER A 1 72 ? -13.245 12.119 18.733 1.00 87.75 72 SER A C 1
ATOM 519 O O . SER A 1 72 ? -13.148 13.339 18.628 1.00 87.75 72 SER A O 1
ATOM 521 N N . ARG A 1 73 ? -12.302 11.288 18.266 1.00 85.06 73 ARG A N 1
ATOM 522 C CA . ARG A 1 73 ? -11.063 11.724 17.603 1.00 85.06 73 ARG A CA 1
ATOM 523 C C . ARG A 1 73 ? -11.068 11.500 16.093 1.00 85.06 73 ARG A C 1
ATOM 525 O O . ARG A 1 73 ? -10.059 11.764 15.448 1.00 85.06 73 ARG A O 1
ATOM 532 N N . ALA A 1 74 ? -12.194 11.085 15.510 1.00 84.38 74 ALA A N 1
ATOM 533 C CA . ALA A 1 74 ? -12.270 10.694 14.105 1.00 84.38 74 ALA A CA 1
ATOM 534 C C . ALA A 1 74 ? -11.781 11.785 13.138 1.00 84.38 74 ALA A C 1
ATOM 536 O O . ALA A 1 74 ? -10.990 11.497 12.241 1.00 84.38 74 ALA A O 1
ATOM 537 N N . ALA A 1 75 ? -12.188 13.040 13.353 1.00 87.69 75 ALA A N 1
ATOM 538 C CA . ALA A 1 75 ? -11.756 14.165 12.523 1.00 87.69 75 ALA A CA 1
ATOM 539 C C . ALA A 1 75 ? -10.237 14.402 12.610 1.00 87.69 75 ALA A C 1
ATOM 541 O O . ALA A 1 75 ? -9.579 14.580 11.588 1.00 87.69 75 ALA A O 1
ATOM 542 N N . SER A 1 76 ? -9.667 14.330 13.818 1.00 90.06 76 SER A N 1
ATOM 543 C CA . SER A 1 76 ? -8.225 14.492 14.037 1.00 90.06 76 SER A CA 1
ATOM 544 C C . SER A 1 76 ? -7.425 13.346 13.413 1.00 90.06 76 SER A C 1
ATOM 546 O O . SER A 1 76 ? -6.462 13.599 12.693 1.00 90.06 76 SER A O 1
ATOM 548 N N . THR A 1 77 ? -7.849 12.094 13.608 1.00 86.25 77 THR A N 1
ATOM 549 C CA . THR A 1 77 ? -7.200 10.916 13.010 1.00 86.25 77 THR A CA 1
ATOM 550 C C . THR A 1 77 ? -7.235 10.969 11.485 1.00 86.25 77 THR A C 1
ATOM 552 O O . THR A 1 77 ? -6.216 10.737 10.840 1.00 86.25 77 THR A O 1
ATOM 555 N N . THR A 1 78 ? -8.378 11.343 10.910 1.00 88.69 78 THR A N 1
ATOM 556 C CA . THR A 1 78 ? -8.538 11.499 9.457 1.00 88.69 78 THR A CA 1
ATOM 557 C C . THR A 1 78 ? -7.638 12.613 8.922 1.00 88.69 78 THR A C 1
ATOM 559 O O . THR A 1 78 ? -6.938 12.420 7.930 1.00 88.69 78 THR A O 1
ATOM 562 N N . GLY A 1 79 ? -7.593 13.759 9.611 1.00 89.50 79 GLY A N 1
ATOM 563 C CA . GLY A 1 79 ? -6.716 14.874 9.255 1.00 89.50 79 GLY A CA 1
ATOM 564 C C . GLY A 1 79 ? -5.233 14.499 9.295 1.00 89.50 79 GLY A C 1
ATOM 565 O O . GLY A 1 79 ? -4.499 14.822 8.366 1.00 89.50 79 GLY A O 1
ATOM 566 N N . MET A 1 80 ? -4.796 13.753 10.316 1.00 89.50 80 MET A N 1
ATOM 567 C CA . MET A 1 80 ? -3.419 13.251 10.395 1.00 89.50 80 MET A CA 1
ATOM 568 C C . MET A 1 80 ? -3.092 12.277 9.260 1.00 89.50 80 MET A C 1
ATOM 570 O O . MET A 1 80 ? -2.016 12.376 8.675 1.00 89.50 80 MET A O 1
ATOM 574 N N . MET A 1 81 ? -4.013 11.372 8.911 1.00 87.75 81 MET A N 1
ATOM 575 C CA . MET A 1 81 ? -3.828 10.444 7.790 1.00 87.75 81 MET A CA 1
ATOM 576 C C . MET A 1 81 ? -3.641 11.189 6.468 1.00 87.75 81 MET A C 1
ATOM 578 O O . MET A 1 81 ? -2.604 11.022 5.829 1.00 87.75 81 MET A O 1
ATOM 582 N N . TYR A 1 82 ? -4.564 12.075 6.088 1.00 89.31 82 TYR A N 1
ATOM 583 C CA . TYR A 1 82 ? -4.417 12.841 4.844 1.00 89.31 82 TYR A CA 1
ATOM 584 C C . TYR A 1 82 ? -3.215 13.792 4.869 1.00 89.31 82 TYR A C 1
ATOM 586 O O . TYR A 1 82 ? -2.530 13.936 3.856 1.00 89.31 82 TYR A O 1
ATOM 594 N N . GLY A 1 83 ? -2.899 14.384 6.024 1.00 91.31 83 GLY A N 1
ATOM 595 C CA . GLY A 1 83 ? -1.689 15.188 6.199 1.00 91.31 83 GLY A CA 1
ATOM 596 C C . GLY A 1 83 ? -0.416 14.378 5.939 1.00 91.31 83 GLY A C 1
ATOM 597 O O . GLY A 1 83 ? 0.463 14.823 5.200 1.00 91.31 83 GLY A O 1
ATOM 598 N N . SER A 1 84 ? -0.342 13.154 6.474 1.00 88.81 84 SER A N 1
ATOM 599 C CA . SER A 1 84 ? 0.785 12.247 6.229 1.00 88.81 84 SER A CA 1
ATOM 600 C C . SER A 1 84 ? 0.906 11.833 4.763 1.00 88.81 84 SER A C 1
ATOM 602 O O . SER A 1 84 ? 2.018 11.791 4.242 1.00 88.81 84 SER A O 1
ATOM 604 N N . VAL A 1 85 ? -0.216 11.610 4.068 1.00 88.38 85 VAL A N 1
ATOM 605 C CA . VAL A 1 85 ? -0.220 11.301 2.630 1.00 88.38 85 VAL A CA 1
ATOM 606 C C . VAL A 1 85 ? 0.360 12.471 1.839 1.00 88.38 85 VAL A C 1
ATOM 608 O O . VAL A 1 85 ? 1.256 12.269 1.022 1.00 88.38 85 VAL A O 1
ATOM 611 N N . GLY A 1 86 ? -0.081 13.700 2.121 1.00 89.38 86 GLY A N 1
ATOM 612 C CA . GLY A 1 86 ? 0.446 14.897 1.462 1.00 89.38 86 GLY A CA 1
ATOM 613 C C . GLY A 1 86 ? 1.956 15.055 1.658 1.00 89.38 86 GLY A C 1
ATOM 614 O O . GLY A 1 86 ? 2.694 15.271 0.696 1.00 89.38 86 GLY A O 1
ATOM 615 N N . PHE A 1 87 ? 2.435 14.865 2.889 1.00 92.25 87 PHE A N 1
ATOM 616 C CA . PHE A 1 87 ? 3.865 14.902 3.197 1.00 92.25 87 PHE A CA 1
ATOM 617 C C . PHE A 1 87 ? 4.656 13.805 2.467 1.00 92.25 87 PHE A C 1
ATOM 619 O O . PHE A 1 87 ? 5.716 14.070 1.900 1.00 92.25 87 PHE A O 1
ATOM 626 N N . LEU A 1 88 ? 4.130 12.579 2.419 1.00 89.56 88 LEU A N 1
ATOM 627 C CA . LEU A 1 88 ? 4.769 11.469 1.712 1.00 89.56 88 LEU A CA 1
ATOM 628 C C . LEU A 1 88 ? 4.852 11.716 0.206 1.00 89.56 88 LEU A C 1
ATOM 630 O O . LEU A 1 88 ? 5.877 11.398 -0.395 1.00 89.56 88 LEU A O 1
ATOM 634 N N . VAL A 1 89 ? 3.826 12.306 -0.409 1.00 90.62 89 VAL A N 1
ATOM 635 C CA . VAL A 1 89 ? 3.847 12.664 -1.836 1.00 90.62 89 VAL A CA 1
ATOM 636 C C . VAL A 1 89 ? 4.951 13.683 -2.125 1.00 90.62 89 VAL A C 1
ATOM 638 O O . VAL A 1 89 ? 5.689 13.513 -3.098 1.00 9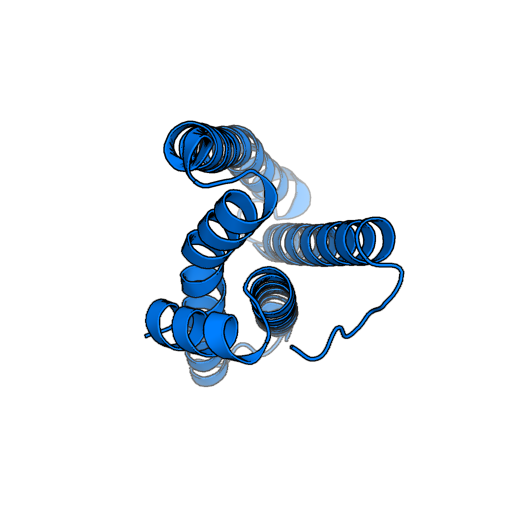0.62 89 VAL A O 1
ATOM 641 N N . LEU A 1 90 ? 5.123 14.686 -1.257 1.00 93.06 90 LEU A N 1
ATOM 642 C CA . LEU A 1 90 ? 6.172 15.704 -1.394 1.00 93.06 90 LEU A CA 1
ATOM 643 C C . LEU A 1 90 ? 7.589 15.124 -1.355 1.00 93.06 90 LEU A C 1
ATOM 645 O O . LEU A 1 90 ? 8.479 15.677 -1.990 1.00 93.06 90 LEU A O 1
ATOM 649 N N . ILE A 1 91 ? 7.801 14.016 -0.645 1.00 93.50 91 ILE A N 1
ATOM 650 C CA . ILE A 1 91 ? 9.097 13.324 -0.604 1.00 93.50 91 ILE A CA 1
ATOM 651 C C . ILE A 1 91 ? 9.226 12.355 -1.781 1.00 93.50 91 ILE A C 1
ATOM 653 O O . ILE A 1 91 ? 10.229 12.341 -2.491 1.00 93.50 91 ILE A O 1
ATOM 657 N N . THR A 1 92 ? 8.198 11.544 -2.014 1.00 91.81 92 THR A N 1
ATOM 658 C CA . THR A 1 92 ? 8.274 10.397 -2.926 1.00 91.81 92 THR A CA 1
ATOM 659 C C . THR A 1 92 ? 8.351 10.833 -4.387 1.00 91.81 92 THR A C 1
ATOM 661 O O . THR A 1 92 ? 9.119 10.255 -5.154 1.00 91.81 92 THR A O 1
ATOM 664 N N . ALA A 1 93 ? 7.603 11.868 -4.783 1.00 91.62 93 ALA A N 1
ATOM 665 C CA . ALA A 1 93 ? 7.588 12.357 -6.161 1.00 91.62 93 ALA A CA 1
ATOM 666 C C . ALA A 1 93 ? 8.965 12.862 -6.651 1.00 91.62 93 ALA A C 1
ATOM 668 O O . ALA A 1 93 ? 9.429 12.389 -7.695 1.00 91.62 93 ALA A O 1
ATOM 669 N N . PRO A 1 94 ? 9.674 13.764 -5.936 1.00 94.62 94 PRO A N 1
ATOM 670 C CA . PRO A 1 94 ? 11.014 14.172 -6.350 1.00 94.62 94 PRO A CA 1
ATOM 671 C C . PRO A 1 94 ? 12.024 13.024 -6.263 1.00 94.62 94 PRO A C 1
ATOM 673 O O . PRO A 1 94 ? 12.855 12.900 -7.161 1.00 94.62 94 PRO A O 1
ATOM 676 N N . SER A 1 95 ? 11.933 12.139 -5.263 1.00 93.62 95 SER A N 1
ATOM 677 C CA . SER A 1 95 ? 12.796 10.952 -5.189 1.00 93.62 95 SER A CA 1
ATOM 678 C C . SER A 1 95 ? 12.628 10.039 -6.405 1.00 93.62 95 SER A C 1
ATOM 680 O O . SER A 1 95 ? 13.625 9.636 -7.002 1.00 93.62 95 SER A O 1
ATOM 682 N N . ALA A 1 96 ? 11.391 9.773 -6.833 1.00 92.44 96 ALA A N 1
ATOM 683 C CA . ALA A 1 96 ? 11.115 8.985 -8.032 1.00 92.44 96 ALA A CA 1
ATOM 684 C C . ALA A 1 96 ? 11.709 9.637 -9.292 1.00 92.44 96 ALA A C 1
ATOM 686 O O . ALA A 1 96 ? 12.292 8.948 -10.130 1.00 92.44 96 ALA A O 1
ATOM 687 N N . ARG A 1 97 ? 11.636 10.971 -9.401 1.00 92.19 97 ARG A N 1
ATOM 688 C CA . ARG A 1 97 ? 12.257 11.718 -10.504 1.00 92.19 97 ARG A CA 1
ATOM 689 C C . ARG A 1 97 ? 13.780 11.581 -10.507 1.00 92.19 97 ARG A C 1
ATOM 691 O O . ARG A 1 97 ? 14.353 11.350 -11.567 1.00 92.19 97 ARG A O 1
ATOM 698 N N . VAL A 1 98 ? 14.425 11.692 -9.345 1.00 95.06 98 VAL A N 1
ATOM 699 C CA . VAL A 1 98 ? 15.882 11.520 -9.216 1.00 95.06 98 VAL A CA 1
ATOM 700 C C . VAL A 1 98 ? 16.296 10.101 -9.598 1.00 95.06 98 VAL A C 1
ATOM 702 O O . VAL A 1 98 ? 17.260 9.927 -10.342 1.00 95.06 98 VAL A O 1
ATOM 705 N N . VAL A 1 99 ? 15.560 9.085 -9.143 1.00 94.00 99 VAL A N 1
ATOM 706 C CA . VAL A 1 99 ? 15.801 7.677 -9.499 1.00 94.00 99 VAL A CA 1
ATOM 707 C C . VAL A 1 99 ? 15.689 7.469 -11.010 1.00 94.00 99 VAL A C 1
ATOM 709 O O . VAL A 1 99 ? 16.557 6.834 -11.612 1.00 94.00 99 VAL A O 1
ATOM 712 N N . LEU A 1 100 ? 14.671 8.057 -11.644 1.00 93.81 100 LEU A N 1
ATOM 713 C CA . LEU A 1 100 ? 14.500 8.000 -13.093 1.00 93.81 100 LEU A CA 1
ATOM 714 C C . LEU A 1 100 ? 15.667 8.666 -13.834 1.00 93.81 100 LEU A C 1
ATOM 716 O O . LEU A 1 100 ? 16.187 8.084 -14.782 1.00 93.81 100 LEU A O 1
ATOM 720 N N . SER A 1 101 ? 16.110 9.851 -13.406 1.00 94.94 101 SER A N 1
ATOM 721 C CA . SER A 1 101 ? 17.188 10.578 -14.089 1.00 94.94 101 SER A CA 1
ATOM 722 C C . SER A 1 101 ? 18.575 9.967 -13.873 1.00 94.94 101 SER A C 1
ATOM 724 O O . SER A 1 101 ? 19.397 10.010 -14.779 1.00 94.94 101 SER A O 1
ATOM 726 N N . THR A 1 102 ? 18.851 9.411 -12.688 1.00 94.25 102 THR A N 1
ATOM 727 C CA . THR A 1 102 ? 20.192 8.914 -12.318 1.00 94.25 102 THR A CA 1
ATOM 728 C C . THR A 1 102 ? 20.407 7.445 -12.668 1.00 94.25 102 THR A C 1
ATOM 730 O O . THR A 1 102 ? 21.454 7.096 -13.201 1.00 94.25 102 THR A O 1
ATOM 733 N N . ILE A 1 103 ? 19.423 6.584 -12.393 1.00 92.12 103 ILE A N 1
ATOM 734 C CA . ILE A 1 103 ? 19.519 5.130 -12.605 1.00 92.12 103 ILE A CA 1
ATOM 735 C C . ILE A 1 103 ? 18.825 4.736 -13.909 1.00 92.12 103 ILE A C 1
ATOM 737 O O . ILE A 1 103 ? 19.304 3.878 -14.646 1.00 92.12 103 ILE A O 1
ATOM 741 N N . GLY A 1 104 ? 17.682 5.360 -14.198 1.00 87.12 104 GLY A N 1
ATOM 742 C CA . GLY A 1 104 ? 16.884 5.075 -15.389 1.00 87.12 104 GLY A CA 1
ATOM 743 C C . GLY A 1 104 ? 17.356 5.782 -16.663 1.00 87.12 104 GLY A C 1
ATOM 744 O O . GLY A 1 104 ? 16.800 5.535 -17.730 1.00 87.12 104 GLY A O 1
ATOM 745 N N . GLY A 1 105 ? 18.333 6.689 -16.573 1.00 90.50 105 GLY A N 1
ATOM 746 C CA . GLY A 1 105 ? 18.772 7.501 -17.713 1.00 90.50 105 GLY A CA 1
ATOM 747 C C . GLY A 1 105 ? 17.663 8.371 -18.326 1.00 90.50 105 GLY A C 1
ATOM 748 O O . GLY A 1 105 ? 17.760 8.748 -19.485 1.00 90.50 105 GLY A O 1
ATOM 749 N N . GLY A 1 106 ? 16.587 8.656 -17.582 1.00 88.19 106 GLY A N 1
ATOM 750 C CA . GLY A 1 106 ? 15.444 9.464 -18.025 1.00 88.19 106 GLY A CA 1
ATOM 751 C C . GLY A 1 106 ? 14.330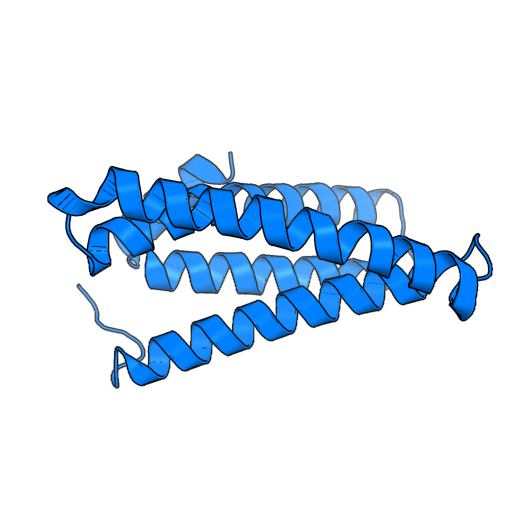 8.701 -18.753 1.00 88.19 106 GLY A C 1
ATOM 752 O O . GLY A 1 106 ? 13.189 9.153 -18.731 1.00 88.19 106 GLY A O 1
ATOM 753 N N . GLU A 1 107 ? 14.622 7.537 -19.334 1.00 88.00 107 GLU A N 1
ATOM 754 C CA . GLU A 1 107 ? 13.666 6.784 -20.166 1.00 88.00 107 GLU A CA 1
ATOM 755 C C . GLU A 1 107 ? 13.296 5.417 -19.578 1.00 88.00 107 GLU A C 1
ATOM 757 O O . GLU A 1 107 ? 12.201 4.900 -19.808 1.00 88.00 107 GLU A O 1
ATOM 762 N N . ASN A 1 108 ? 14.182 4.819 -18.780 1.00 86.88 108 ASN A N 1
ATOM 763 C CA . ASN A 1 108 ? 13.936 3.524 -18.166 1.00 86.88 108 ASN A CA 1
ATOM 764 C C . ASN A 1 108 ? 13.221 3.6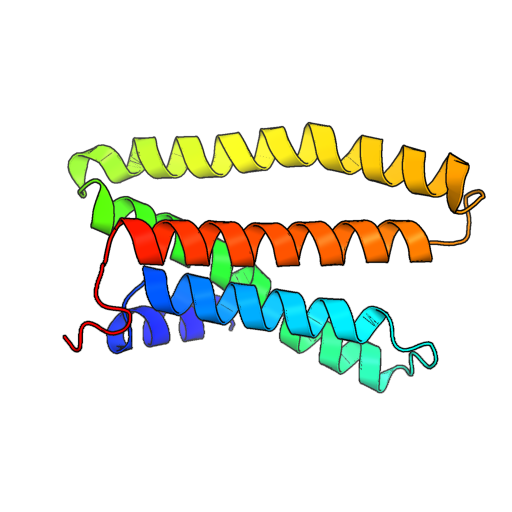86 -16.816 1.00 86.88 108 ASN A C 1
ATOM 766 O O . ASN A 1 108 ? 13.834 3.999 -15.798 1.00 86.88 108 ASN A O 1
ATOM 770 N N . TYR A 1 109 ? 11.919 3.398 -16.797 1.00 87.44 109 TYR A N 1
ATOM 771 C CA . TYR A 1 109 ? 11.074 3.466 -15.597 1.00 87.44 109 TYR A CA 1
ATOM 772 C C . TYR A 1 109 ? 11.194 2.249 -14.665 1.00 87.44 109 TYR A C 1
ATOM 774 O O . TYR A 1 109 ? 10.666 2.279 -13.554 1.00 87.44 109 TYR A O 1
ATOM 782 N N . ARG A 1 110 ? 11.916 1.186 -15.055 1.00 87.88 110 ARG A N 1
ATOM 783 C CA . ARG A 1 110 ? 12.120 -0.013 -14.215 1.00 87.88 110 ARG A CA 1
ATOM 784 C C . ARG A 1 110 ? 12.578 0.289 -12.781 1.00 87.88 110 ARG A C 1
ATOM 786 O O . ARG A 1 110 ? 11.939 -0.231 -11.869 1.00 87.88 110 ARG A O 1
ATOM 793 N N . PRO A 1 111 ? 13.614 1.113 -12.527 1.00 90.25 111 PRO A N 1
ATOM 794 C CA . PRO A 1 111 ? 14.030 1.425 -11.158 1.00 90.25 111 PRO A CA 1
ATOM 795 C C . PRO A 1 111 ? 12.947 2.152 -10.343 1.00 90.25 111 PRO A C 1
ATOM 797 O O . PRO A 1 111 ? 12.840 1.928 -9.139 1.00 90.25 111 PRO A O 1
ATOM 800 N N . VAL A 1 112 ? 12.090 2.955 -10.985 1.00 90.44 112 VAL A N 1
ATOM 801 C CA . VAL A 1 112 ? 10.941 3.593 -10.320 1.00 90.44 112 VAL A CA 1
ATOM 802 C C . VAL A 1 112 ? 9.891 2.547 -9.937 1.00 90.44 112 VAL A C 1
ATOM 804 O O . VAL A 1 112 ? 9.378 2.575 -8.821 1.00 90.44 112 VAL A O 1
ATOM 807 N N . TYR A 1 113 ? 9.612 1.572 -10.808 1.00 88.50 113 TYR A N 1
ATOM 808 C CA . TYR A 1 113 ? 8.711 0.467 -10.467 1.00 88.50 113 TYR A CA 1
ATOM 809 C C . TYR A 1 113 ? 9.240 -0.380 -9.304 1.00 88.50 113 TYR A C 1
ATOM 811 O O . TYR A 1 113 ? 8.468 -0.725 -8.410 1.00 88.50 113 TYR A O 1
ATOM 819 N N . VAL A 1 114 ? 10.549 -0.658 -9.256 1.00 89.81 114 VAL A N 1
ATOM 820 C CA . VAL A 1 114 ? 11.174 -1.345 -8.108 1.00 89.81 114 VAL A CA 1
ATOM 821 C C . VAL A 1 114 ? 10.956 -0.553 -6.824 1.00 89.81 114 VAL A C 1
ATOM 823 O O . VAL A 1 114 ? 10.540 -1.126 -5.819 1.00 89.81 114 VAL A O 1
ATOM 826 N N . MET A 1 115 ? 11.182 0.763 -6.859 1.00 91.12 115 MET A N 1
ATOM 827 C CA . MET A 1 115 ? 10.940 1.638 -5.713 1.00 91.12 115 MET A CA 1
ATOM 828 C C . MET A 1 115 ? 9.487 1.533 -5.220 1.00 91.12 115 MET A C 1
ATOM 830 O O . MET A 1 115 ? 9.270 1.351 -4.023 1.00 91.12 115 MET A O 1
ATOM 834 N N . ILE A 1 116 ? 8.500 1.566 -6.123 1.00 89.31 116 ILE A N 1
ATOM 835 C CA . ILE A 1 116 ? 7.075 1.426 -5.775 1.00 89.31 116 ILE A CA 1
ATOM 836 C C . ILE A 1 116 ? 6.803 0.077 -5.097 1.00 89.31 116 ILE A C 1
ATOM 838 O O . ILE A 1 116 ? 6.213 0.044 -4.015 1.00 89.31 116 ILE A O 1
ATOM 842 N N . VAL A 1 117 ? 7.257 -1.034 -5.685 1.00 90.44 117 VAL A N 1
ATOM 843 C CA . VAL A 1 117 ? 7.046 -2.382 -5.124 1.00 90.44 117 VAL A CA 1
ATOM 844 C C . VAL A 1 117 ? 7.663 -2.498 -3.732 1.00 90.44 117 VAL A C 1
ATOM 846 O O . VAL A 1 117 ? 7.015 -3.007 -2.816 1.00 90.44 117 VAL A O 1
ATOM 849 N N . VAL A 1 118 ? 8.879 -1.980 -3.540 1.00 91.69 118 VAL A N 1
ATOM 850 C CA . VAL A 1 118 ? 9.555 -1.978 -2.235 1.00 91.69 118 VAL A CA 1
ATOM 851 C C . VAL A 1 118 ? 8.763 -1.167 -1.208 1.00 91.69 118 VAL A C 1
ATOM 853 O O . VAL A 1 118 ? 8.572 -1.637 -0.088 1.00 91.69 118 VAL A O 1
ATOM 856 N N . MET A 1 119 ? 8.240 0.007 -1.568 1.00 91.31 119 MET A N 1
ATOM 857 C CA . MET A 1 119 ? 7.429 0.823 -0.654 1.00 91.31 119 MET A CA 1
ATOM 858 C C . MET A 1 119 ? 6.134 0.114 -0.231 1.00 91.31 119 MET A C 1
ATOM 860 O O . MET A 1 119 ? 5.798 0.105 0.955 1.00 91.31 119 MET A O 1
ATOM 864 N N . PHE A 1 120 ? 5.433 -0.532 -1.166 1.00 90.44 120 PHE A N 1
ATOM 865 C CA . PHE A 1 120 ? 4.226 -1.314 -0.867 1.00 90.44 120 PHE A CA 1
ATOM 866 C C . PHE A 1 120 ? 4.529 -2.557 -0.016 1.00 90.44 120 PHE A C 1
ATOM 868 O O . PHE A 1 120 ? 3.806 -2.848 0.944 1.00 90.44 120 PHE A O 1
ATOM 875 N N . ALA A 1 121 ? 5.634 -3.250 -0.297 1.00 92.06 121 ALA A N 1
ATOM 876 C CA . ALA A 1 121 ? 6.095 -4.378 0.508 1.00 92.06 121 ALA A CA 1
ATOM 877 C C . ALA A 1 121 ? 6.434 -3.945 1.942 1.00 92.06 121 ALA A C 1
ATOM 879 O O . ALA A 1 121 ? 5.956 -4.559 2.895 1.00 92.06 121 ALA A O 1
ATOM 880 N N . MET A 1 122 ? 7.172 -2.844 2.108 1.00 93.19 122 MET A N 1
ATOM 881 C CA . MET A 1 122 ? 7.482 -2.274 3.422 1.00 93.19 122 MET A CA 1
ATOM 882 C C . MET A 1 122 ? 6.215 -1.861 4.171 1.00 93.19 122 MET A C 1
ATOM 884 O O . MET A 1 122 ? 6.077 -2.191 5.345 1.00 93.19 122 MET A O 1
ATOM 888 N N . SER A 1 123 ? 5.259 -1.210 3.502 1.00 90.75 123 SER A N 1
ATOM 889 C CA . SER A 1 123 ? 3.958 -0.862 4.094 1.00 90.75 123 SER A CA 1
ATOM 890 C C . SER A 1 123 ? 3.220 -2.103 4.607 1.00 90.75 123 SER A C 1
ATOM 892 O O . SER A 1 123 ? 2.768 -2.140 5.752 1.00 90.75 123 SER A O 1
ATOM 894 N N . THR A 1 124 ? 3.191 -3.170 3.804 1.00 91.00 124 THR A N 1
ATOM 895 C CA . THR A 1 124 ? 2.581 -4.448 4.191 1.00 91.00 124 THR A CA 1
ATOM 896 C C . THR A 1 124 ? 3.277 -5.058 5.412 1.00 91.00 124 THR A C 1
ATOM 898 O O . THR A 1 124 ? 2.607 -5.496 6.347 1.00 91.00 124 THR A O 1
ATOM 901 N N . LEU A 1 125 ? 4.614 -5.048 5.446 1.00 93.25 125 LEU A N 1
ATOM 902 C CA . LEU A 1 125 ? 5.401 -5.543 6.581 1.00 93.25 125 LEU A CA 1
ATOM 903 C C . LEU A 1 125 ? 5.168 -4.716 7.850 1.00 93.25 125 LEU A C 1
ATOM 905 O O . LEU A 1 125 ? 5.014 -5.291 8.926 1.00 93.25 125 LEU A O 1
ATOM 909 N N . PHE A 1 126 ? 5.096 -3.387 7.741 1.00 91.62 126 PHE A N 1
ATOM 910 C CA . PHE A 1 126 ? 4.793 -2.510 8.873 1.00 91.62 126 PHE A CA 1
ATOM 911 C C . PHE A 1 126 ? 3.384 -2.748 9.417 1.00 91.62 126 PHE A C 1
ATOM 913 O O . PHE A 1 126 ? 3.219 -2.864 10.632 1.00 91.62 126 PHE A O 1
ATOM 920 N N . LEU A 1 127 ? 2.379 -2.875 8.546 1.00 88.75 127 LEU A N 1
ATOM 921 C CA . LEU A 1 127 ? 1.010 -3.203 8.954 1.00 88.75 127 LEU A CA 1
ATOM 922 C C . LEU A 1 127 ? 0.936 -4.577 9.624 1.00 88.75 127 LEU A C 1
ATOM 924 O O . LEU A 1 127 ? 0.282 -4.719 10.658 1.00 88.75 127 LEU A O 1
ATOM 928 N N . LEU A 1 128 ? 1.647 -5.571 9.091 1.00 90.12 128 LEU A N 1
ATOM 929 C CA . LEU A 1 128 ? 1.741 -6.899 9.692 1.00 90.12 128 LEU A CA 1
ATOM 930 C C . LEU A 1 128 ? 2.413 -6.839 11.071 1.00 90.12 128 LEU A C 1
ATOM 932 O O . LEU A 1 128 ? 1.885 -7.387 12.036 1.00 90.12 128 LEU A O 1
ATOM 936 N N . ALA A 1 129 ? 3.533 -6.125 11.200 1.00 89.38 129 ALA A N 1
ATOM 937 C CA . ALA A 1 129 ? 4.238 -5.953 12.468 1.00 89.38 129 ALA A CA 1
ATOM 938 C C . ALA A 1 129 ? 3.381 -5.219 13.514 1.00 89.38 129 ALA A C 1
ATOM 940 O O . ALA A 1 129 ? 3.333 -5.633 14.674 1.00 89.38 129 ALA A O 1
ATOM 941 N N . LEU A 1 130 ? 2.664 -4.165 13.110 1.00 85.44 130 LEU A N 1
ATOM 942 C CA . LEU A 1 130 ? 1.704 -3.460 13.963 1.00 85.44 130 LEU A CA 1
ATOM 9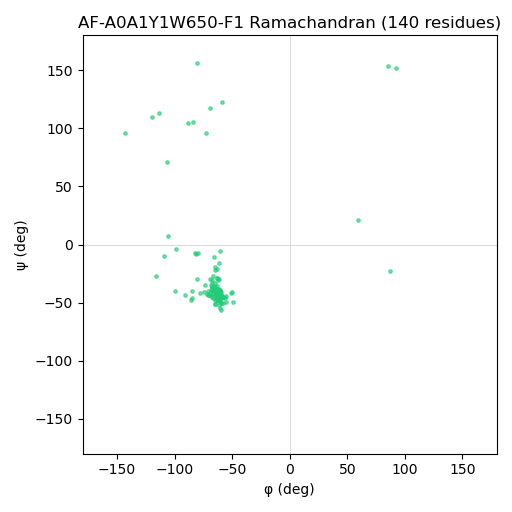43 C C . LEU A 1 130 ? 0.576 -4.389 14.409 1.00 85.44 130 LEU A C 1
ATOM 945 O O . LEU A 1 130 ? 0.245 -4.422 15.595 1.00 85.44 130 LEU A O 1
ATOM 949 N N . ARG A 1 131 ? 0.024 -5.189 13.491 1.00 83.12 131 ARG A N 1
ATOM 950 C CA . ARG A 1 131 ? -1.027 -6.161 13.806 1.00 83.12 131 ARG A CA 1
ATOM 951 C C . ARG A 1 131 ? -0.550 -7.192 14.825 1.00 83.12 131 ARG A C 1
ATOM 953 O O . ARG A 1 131 ? -1.263 -7.427 15.795 1.00 83.12 131 ARG A O 1
ATOM 960 N N . LEU A 1 132 ? 0.656 -7.732 14.649 1.00 84.38 132 LEU A N 1
ATOM 961 C CA . LEU A 1 132 ? 1.272 -8.689 15.575 1.00 84.38 132 LEU A CA 1
ATOM 962 C C . LEU A 1 132 ? 1.571 -8.077 16.952 1.00 84.38 132 LEU A C 1
ATOM 964 O O . LEU A 1 132 ? 1.485 -8.773 17.963 1.00 84.38 132 LEU A O 1
ATOM 968 N N . ARG A 1 133 ? 1.908 -6.780 17.018 1.00 82.81 133 ARG A N 1
ATOM 969 C CA . ARG A 1 133 ? 2.119 -6.082 18.297 1.00 82.81 133 ARG A CA 1
ATOM 970 C C . ARG A 1 133 ? 0.819 -5.780 19.038 1.00 82.81 133 ARG A C 1
ATOM 972 O O . ARG A 1 133 ? 0.791 -5.921 20.256 1.00 82.81 133 ARG A O 1
ATOM 979 N N . ILE A 1 134 ? -0.229 -5.357 18.329 1.00 76.62 134 ILE A N 1
ATOM 980 C CA . ILE A 1 134 ? -1.520 -4.980 18.932 1.00 76.62 134 ILE A CA 1
ATOM 981 C C . ILE A 1 134 ? -2.338 -6.223 19.305 1.00 76.62 134 ILE A C 1
ATOM 983 O O . ILE A 1 134 ? -2.937 -6.275 20.376 1.00 76.62 134 ILE A O 1
ATOM 987 N N . SER A 1 135 ? -2.352 -7.244 18.450 1.00 70.19 135 SER A N 1
ATOM 988 C CA . SER A 1 135 ? -3.009 -8.519 18.721 1.00 70.19 135 SER A CA 1
ATOM 989 C C . SER A 1 135 ? -1.976 -9.637 18.689 1.00 70.19 135 SER A C 1
ATOM 991 O O . SER A 1 135 ? -1.548 -10.066 17.624 1.00 70.19 135 SER A O 1
ATOM 993 N N . ARG A 1 136 ? -1.657 -10.214 19.856 1.00 58.22 136 ARG A N 1
ATOM 994 C CA . ARG A 1 136 ? -0.971 -11.522 19.927 1.00 58.22 136 ARG A CA 1
ATOM 995 C C . ARG A 1 136 ? -1.784 -12.665 19.283 1.00 58.22 136 ARG A C 1
ATOM 997 O O . ARG A 1 136 ? -1.287 -13.781 19.193 1.00 58.22 136 ARG A O 1
ATOM 1004 N N . GLN A 1 137 ? -3.018 -12.402 18.846 1.00 51.34 137 GLN A N 1
ATOM 1005 C CA . GLN A 1 137 ? -3.884 -13.327 18.119 1.00 51.34 137 GLN A CA 1
ATOM 1006 C C . GLN A 1 137 ? -4.107 -12.822 16.684 1.00 51.34 137 GLN A C 1
ATOM 1008 O O . GLN A 1 137 ? -4.742 -11.793 16.464 1.00 51.34 137 GLN A O 1
ATOM 1013 N N . LEU A 1 138 ? -3.576 -13.562 15.706 1.00 53.59 138 LEU A N 1
ATOM 1014 C CA . LEU A 1 138 ? -3.630 -13.250 14.268 1.00 53.59 138 LEU A CA 1
ATOM 1015 C C . LEU A 1 138 ? -5.053 -13.265 13.681 1.00 53.59 138 LEU A C 1
ATOM 1017 O O . LEU A 1 138 ? -5.293 -12.664 12.637 1.00 53.59 138 LEU A O 1
ATOM 1021 N N . VAL A 1 139 ? -6.002 -13.915 14.358 1.00 49.81 139 VAL A N 1
ATOM 1022 C CA . VAL A 1 139 ? -7.404 -14.017 13.947 1.00 49.81 139 VAL A CA 1
ATOM 1023 C C . VAL A 1 139 ? -8.265 -13.956 15.205 1.00 49.81 139 VAL A C 1
ATOM 1025 O O . VAL A 1 139 ? -8.456 -14.962 15.879 1.00 49.81 139 VAL A O 1
ATOM 1028 N N . VAL A 1 140 ? -8.778 -12.776 15.548 1.00 50.78 140 VAL A N 1
ATOM 1029 C CA . VAL A 1 140 ? -9.946 -12.702 16.432 1.00 50.78 140 VAL A CA 1
ATOM 1030 C C . VAL A 1 140 ? -11.153 -12.870 15.519 1.00 50.78 140 VAL A C 1
ATOM 1032 O O . VAL A 1 140 ? -11.456 -11.973 14.732 1.00 50.78 140 VAL A O 1
ATOM 1035 N N . ARG A 1 141 ? -11.772 -14.057 15.559 1.00 42.59 141 ARG A N 1
ATOM 1036 C CA . ARG A 1 141 ? -13.160 -14.228 15.116 1.00 42.59 141 ARG A CA 1
ATOM 1037 C C . ARG A 1 141 ? -14.003 -13.285 15.975 1.00 42.59 141 ARG A C 1
ATOM 1039 O O . ARG A 1 141 ? -13.893 -13.355 17.199 1.00 42.59 141 ARG A O 1
ATOM 1046 N N . ALA A 1 142 ? -14.740 -12.387 15.326 1.00 45.50 142 ALA A N 1
ATOM 1047 C CA . ALA A 1 142 ? -15.870 -11.719 15.959 1.00 45.50 142 ALA A CA 1
ATOM 1048 C C . ALA A 1 142 ? -16.905 -12.768 16.391 1.00 45.50 142 ALA A C 1
ATOM 1050 O O . ALA A 1 142 ? -17.016 -13.798 15.679 1.00 45.50 142 ALA A O 1
#

Radius of gyration: 16.82 Å; Cα contacts (8 Å, |Δi|>4): 122; chains: 1; bounding box: 38×30×43 Å

pLDDT: mean 85.75, std 9.94, range [42.59, 95.06]

Nearest PDB structures (foldseek):
  4ilo-assembly1_A  TM=3.133E-01  e=8.896E+00  Chlamydia trachomatis L2/434/Bu
  7a0g-assembly1_EEE  TM=2.657E-01  e=9.824E+00  Serratia marcescens
  6grj-assembly1_E  TM=2.355E-01  e=9.824E+00  Aeromonas hydrophila